Protein AF-A0A838SHU3-F1 (afdb_monomer)

pLDDT: mean 91.0, std 4.49, range [74.75, 96.94]

Solvent-accessible surface area (backbone atoms only — not comparable to full-atom values): 2940 Å² total; per-residue (Å²): 110,71,67,58,55,64,71,68,48,91,47,79,73,74,52,69,42,93,85,28,67,53,44,74,42,64,79,98,45,49,82,27,34,34,34,51,77,53,97,90,44,66,52,74,50,117

Sequence (46 aa):
MYLSILDTARTVQELDITGFGFHRLTGNLKEFYSVTVSRNHRIIFR

Foldseek 3Di:
DVVVQVVPDPDLVSCPDPPQPWDADDDPRNVWIWTDDDDPDIDIDD

Radius of gyration: 10.24 Å; Cα contacts (8 Å, |Δi|>4): 54; chains: 1; bounding box: 22×24×25 Å

Mean predicted aligned error: 3.01 Å

Structure (mmCIF, N/CA/C/O backbone):
data_AF-A0A838SHU3-F1
#
_entry.id   AF-A0A838SHU3-F1
#
loop_
_atom_site.group_PDB
_atom_site.id
_atom_site.type_symbol
_atom_site.label_atom_id
_atom_site.label_alt_id
_atom_site.label_comp_id
_atom_site.label_asym_id
_atom_site.label_entity_id
_atom_site.label_seq_id
_atom_site.pdbx_PDB_ins_code
_atom_site.Cartn_x
_atom_site.Cartn_y
_atom_site.Cartn_z
_atom_site.occupancy
_atom_site.B_iso_or_equiv
_atom_site.auth_seq_id
_atom_site.auth_comp_id
_atom_site.auth_asym_id
_atom_site.auth_atom_id
_atom_site.pdbx_PDB_model_num
ATOM 1 N N . MET A 1 1 ? 3.611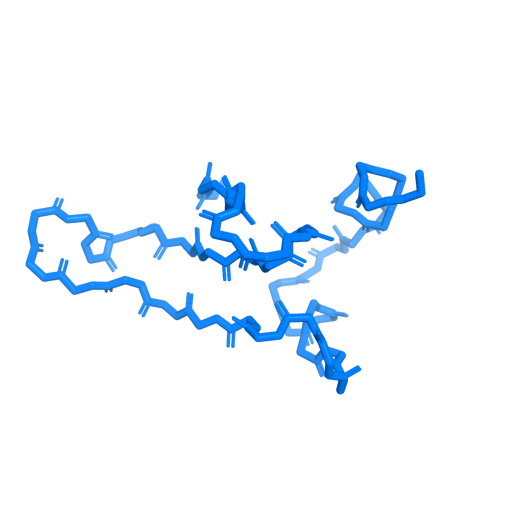 -2.029 -14.396 1.00 74.75 1 MET A N 1
ATOM 2 C CA . MET A 1 1 ? 4.239 -3.094 -13.584 1.00 74.75 1 MET A CA 1
ATOM 3 C C . MET A 1 1 ? 3.531 -3.292 -12.245 1.00 74.75 1 MET A C 1
ATOM 5 O O . MET A 1 1 ? 3.048 -4.386 -12.026 1.00 74.75 1 MET A O 1
ATOM 9 N N . TYR A 1 2 ? 3.393 -2.267 -11.390 1.00 81.75 2 TYR A N 1
ATOM 10 C CA . TYR A 1 2 ? 2.716 -2.398 -10.081 1.00 81.75 2 TYR A CA 1
ATOM 11 C C . TYR A 1 2 ? 1.309 -3.010 -10.148 1.00 81.75 2 TYR A C 1
ATOM 13 O O . TYR A 1 2 ? 1.005 -3.912 -9.379 1.00 81.75 2 TYR A O 1
ATOM 21 N N . LEU A 1 3 ? 0.482 -2.573 -11.103 1.00 84.38 3 LEU A N 1
ATOM 22 C CA . LEU A 1 3 ? -0.863 -3.128 -11.289 1.00 84.38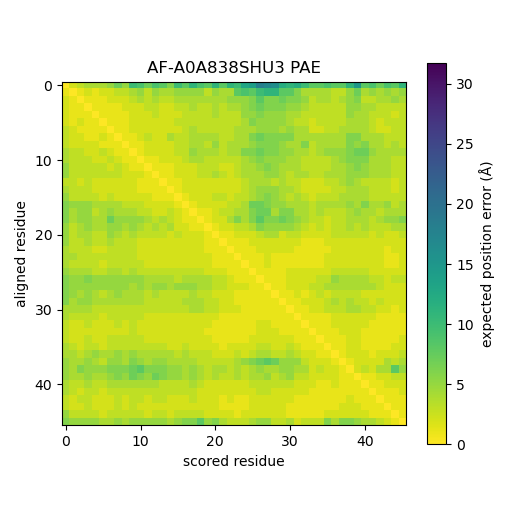 3 LEU A CA 1
ATOM 23 C C . LEU A 1 3 ? -0.852 -4.609 -11.681 1.00 84.38 3 LEU A C 1
ATOM 25 O O . LEU A 1 3 ? -1.715 -5.342 -11.234 1.00 84.38 3 LEU A O 1
ATOM 29 N N . SER A 1 4 ? 0.134 -5.063 -12.458 1.00 88.19 4 SER A N 1
ATOM 30 C CA . SER A 1 4 ? 0.254 -6.478 -12.826 1.00 88.19 4 SER A CA 1
ATOM 31 C C . SER A 1 4 ? 0.569 -7.344 -11.608 1.00 88.19 4 SER A C 1
ATOM 33 O O . SER A 1 4 ? 0.016 -8.422 -11.481 1.00 88.19 4 SER A O 1
ATOM 35 N N . ILE A 1 5 ? 1.413 -6.858 -10.690 1.00 86.69 5 ILE A N 1
ATOM 36 C CA . ILE A 1 5 ? 1.736 -7.572 -9.445 1.00 86.69 5 ILE A CA 1
ATOM 37 C C . ILE A 1 5 ? 0.500 -7.653 -8.543 1.00 86.69 5 ILE A C 1
ATOM 39 O O . ILE A 1 5 ? 0.192 -8.727 -8.034 1.00 86.69 5 ILE A O 1
ATOM 43 N N . LEU A 1 6 ? -0.231 -6.539 -8.405 1.00 87.12 6 LEU A N 1
ATOM 44 C CA . LEU A 1 6 ? -1.492 -6.487 -7.659 1.00 87.12 6 LEU A CA 1
ATOM 45 C C . LEU A 1 6 ? -2.559 -7.424 -8.242 1.00 87.12 6 LEU A C 1
ATOM 47 O O . LEU A 1 6 ? -3.267 -8.067 -7.482 1.00 87.12 6 LEU A O 1
ATOM 51 N N . ASP A 1 7 ? -2.650 -7.515 -9.568 1.00 89.62 7 ASP A N 1
ATOM 52 C CA . ASP A 1 7 ? -3.598 -8.388 -10.271 1.00 89.62 7 ASP A CA 1
ATOM 53 C C . ASP A 1 7 ? -3.248 -9.879 -10.116 1.00 89.62 7 ASP A C 1
ATOM 55 O O . ASP A 1 7 ? -4.129 -10.727 -10.002 1.00 89.62 7 ASP A O 1
ATOM 59 N N . THR A 1 8 ? -1.955 -10.213 -10.061 1.00 90.50 8 THR A N 1
ATOM 60 C CA . THR A 1 8 ? -1.505 -11.607 -9.917 1.00 90.50 8 THR A CA 1
ATOM 61 C C . THR A 1 8 ? -1.498 -12.131 -8.483 1.00 90.50 8 THR A C 1
ATOM 63 O O . THR A 1 8 ? -1.521 -13.350 -8.294 1.00 90.50 8 THR A O 1
ATOM 66 N N . ALA A 1 9 ? -1.426 -11.245 -7.487 1.00 88.50 9 ALA A N 1
ATOM 67 C CA . ALA A 1 9 ? -1.325 -11.631 -6.086 1.00 88.50 9 ALA A CA 1
ATOM 68 C C . ALA A 1 9 ? -2.614 -12.316 -5.621 1.00 88.50 9 ALA A C 1
ATOM 70 O O . ALA A 1 9 ? -3.711 -11.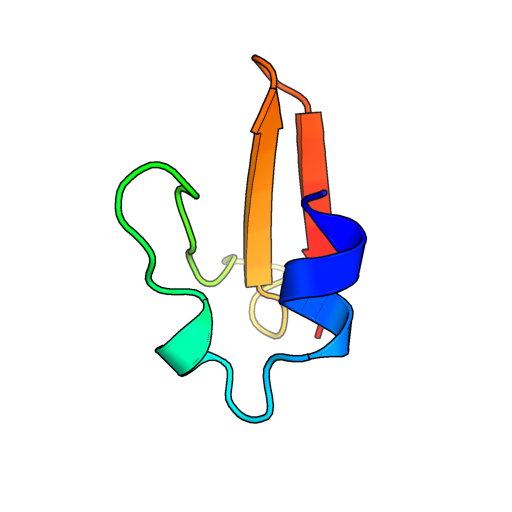770 -5.749 1.00 88.50 9 ALA A O 1
ATOM 71 N N . ARG A 1 10 ? -2.493 -13.520 -5.057 1.00 89.69 10 ARG A N 1
ATOM 72 C CA . ARG A 1 10 ? -3.656 -14.280 -4.557 1.00 89.69 10 ARG A CA 1
ATOM 73 C C . ARG A 1 10 ? -3.920 -14.041 -3.081 1.00 89.69 10 ARG A C 1
ATOM 75 O O . ARG A 1 10 ? -5.025 -14.283 -2.599 1.00 89.69 10 ARG A O 1
ATOM 82 N N . THR A 1 11 ? -2.906 -13.574 -2.369 1.00 89.19 11 THR A N 1
ATOM 83 C CA . THR A 1 11 ? -2.967 -13.242 -0.952 1.00 89.19 11 THR A CA 1
ATOM 84 C C . THR A 1 11 ? -2.295 -11.900 -0.704 1.00 89.19 11 THR A C 1
ATOM 86 O O . THR A 1 11 ? -1.384 -11.492 -1.422 1.00 89.19 11 THR A O 1
ATOM 89 N N . VAL A 1 12 ? -2.726 -11.195 0.341 1.00 86.62 12 VAL A N 1
ATOM 90 C CA . VAL A 1 12 ? -2.145 -9.892 0.700 1.00 86.62 12 VAL A CA 1
ATOM 91 C C . VAL A 1 12 ? -0.683 -10.011 1.145 1.00 86.62 12 VAL A C 1
ATOM 93 O O . VAL A 1 12 ? 0.086 -9.072 0.988 1.00 86.62 12 VAL A O 1
ATOM 96 N N . GLN A 1 13 ? -0.278 -11.175 1.654 1.00 88.31 13 GLN A N 1
ATOM 97 C CA . GLN A 1 13 ? 1.090 -11.471 2.079 1.00 88.31 13 GLN A CA 1
ATOM 98 C C . GLN A 1 13 ? 2.066 -11.544 0.898 1.00 88.31 13 GLN A C 1
ATOM 100 O O . GLN A 1 13 ? 3.236 -11.218 1.062 1.00 88.31 13 GLN A O 1
ATOM 105 N N . GLU A 1 14 ? 1.598 -11.908 -0.300 1.00 89.25 14 GLU A N 1
ATOM 106 C CA . GLU A 1 14 ? 2.425 -11.903 -1.518 1.00 89.25 14 GLU A CA 1
ATOM 107 C C . GLU A 1 14 ? 2.864 -10.487 -1.926 1.00 89.25 14 GLU A C 1
ATOM 109 O O . GLU A 1 14 ? 3.809 -10.334 -2.697 1.00 89.25 14 GLU A O 1
ATOM 114 N N . LEU A 1 15 ? 2.204 -9.450 -1.399 1.00 88.69 15 LEU A N 1
ATOM 115 C CA . LEU A 1 15 ? 2.529 -8.047 -1.655 1.00 88.69 15 LEU A CA 1
ATOM 116 C C . LEU A 1 15 ? 3.553 -7.470 -0.670 1.00 88.69 15 LEU A C 1
ATOM 118 O O . LEU A 1 15 ? 3.978 -6.327 -0.858 1.00 88.69 15 LEU A O 1
ATOM 122 N N . ASP A 1 16 ? 3.993 -8.243 0.330 1.00 90.06 16 ASP A N 1
ATOM 123 C CA . ASP A 1 16 ? 5.073 -7.874 1.257 1.00 90.06 16 ASP A CA 1
ATOM 124 C C . ASP A 1 16 ? 6.457 -8.016 0.595 1.00 90.06 16 ASP A C 1
ATOM 126 O O . ASP A 1 16 ? 7.344 -8.756 1.019 1.00 90.06 16 ASP A O 1
ATOM 130 N N . ILE A 1 17 ? 6.613 -7.328 -0.535 1.00 88.00 17 ILE A N 1
ATOM 131 C CA . ILE A 1 17 ? 7.827 -7.307 -1.341 1.00 88.00 17 ILE A CA 1
ATOM 132 C C . ILE A 1 17 ? 8.682 -6.127 -0.878 1.00 88.00 17 ILE A C 1
ATOM 134 O O . ILE A 1 17 ? 8.216 -4.983 -0.801 1.00 88.00 17 ILE A O 1
ATOM 138 N N . THR A 1 18 ? 9.967 -6.374 -0.626 1.00 87.75 18 THR A N 1
ATOM 139 C CA . THR A 1 18 ? 10.925 -5.323 -0.263 1.00 87.75 18 THR A CA 1
ATOM 140 C C . THR A 1 18 ? 10.872 -4.163 -1.261 1.00 87.75 18 THR A C 1
ATOM 142 O O . THR A 1 18 ? 11.021 -4.346 -2.467 1.00 87.75 18 THR A O 1
ATOM 145 N N . GLY A 1 19 ? 10.662 -2.946 -0.751 1.00 85.06 19 GLY A N 1
ATOM 146 C CA . GLY A 1 19 ? 10.570 -1.726 -1.560 1.00 85.06 19 GLY A CA 1
ATOM 147 C C . GLY A 1 19 ? 9.156 -1.344 -2.017 1.00 85.06 19 GLY A C 1
ATOM 148 O O . GLY A 1 19 ? 8.966 -0.210 -2.454 1.00 85.06 19 GLY A O 1
ATOM 149 N N . PHE A 1 20 ? 8.145 -2.208 -1.855 1.00 87.75 20 PHE A N 1
ATOM 150 C CA . PHE A 1 20 ? 6.745 -1.840 -2.125 1.00 87.75 20 PHE A CA 1
ATOM 151 C C . PHE A 1 20 ? 6.140 -1.004 -0.994 1.00 87.75 20 PHE A C 1
ATOM 153 O O . PHE A 1 20 ? 5.150 -0.304 -1.202 1.00 87.75 20 PHE A O 1
ATOM 160 N N . GLY A 1 21 ? 6.736 -1.026 0.202 1.00 90.88 21 GLY A N 1
ATOM 161 C CA . GLY A 1 21 ? 6.207 -0.312 1.365 1.00 90.88 21 GLY A CA 1
ATOM 162 C C . GLY A 1 21 ? 4.776 -0.742 1.686 1.00 90.88 21 GLY A C 1
ATOM 163 O O . GLY A 1 21 ? 3.941 0.109 1.993 1.00 90.88 21 GLY A O 1
ATOM 164 N N . PHE A 1 22 ? 4.497 -2.038 1.532 1.00 94.38 22 PHE A N 1
ATOM 165 C CA . PHE A 1 22 ? 3.205 -2.638 1.818 1.00 94.38 22 PHE A CA 1
ATOM 166 C C . PHE A 1 22 ? 2.896 -2.522 3.310 1.00 94.38 22 PHE A C 1
ATOM 168 O O . PHE A 1 22 ? 3.695 -2.914 4.157 1.00 94.38 22 PHE A O 1
ATOM 175 N N . HIS A 1 23 ? 1.748 -1.935 3.637 1.00 94.44 23 HIS A N 1
ATOM 176 C CA . HIS A 1 23 ? 1.272 -1.856 5.013 1.00 94.44 2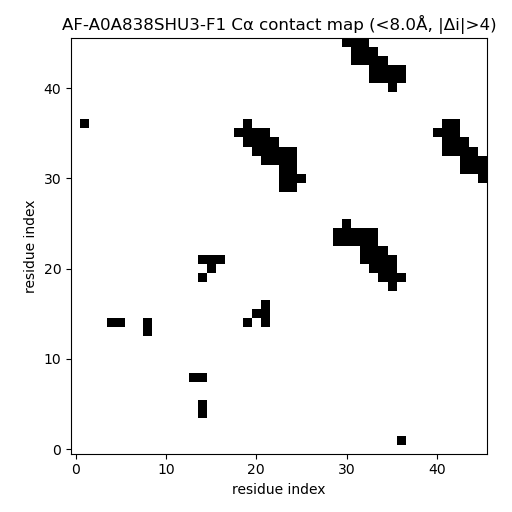3 HIS A CA 1
ATOM 177 C C . HIS A 1 23 ? -0.244 -1.696 5.065 1.00 94.44 23 HIS A C 1
ATOM 179 O O . HIS A 1 23 ? -0.878 -1.163 4.149 1.00 94.44 23 HIS A O 1
ATOM 185 N N . ARG A 1 24 ? -0.823 -2.144 6.181 1.00 95.88 24 ARG A N 1
ATOM 186 C CA . ARG A 1 24 ? -2.222 -1.892 6.519 1.00 95.88 24 ARG A CA 1
ATOM 187 C C . ARG A 1 24 ? -2.379 -0.444 6.979 1.00 95.88 24 ARG A C 1
ATOM 189 O O . ARG A 1 24 ? -1.554 0.062 7.742 1.00 95.88 24 ARG A O 1
ATOM 196 N N . LEU A 1 25 ? -3.432 0.218 6.518 1.00 96.88 25 LEU A N 1
ATOM 197 C CA . LEU A 1 25 ? -3.766 1.568 6.956 1.00 96.88 25 LEU A CA 1
ATOM 198 C C . LEU A 1 25 ? -4.424 1.546 8.341 1.00 96.88 25 LEU A C 1
ATOM 200 O O . LEU A 1 25 ? -4.810 0.501 8.862 1.00 96.88 25 LEU A O 1
ATOM 204 N N . THR A 1 26 ? -4.538 2.717 8.959 1.00 96.94 26 THR A N 1
ATOM 205 C CA . THR A 1 26 ? -5.135 2.895 10.289 1.00 96.94 26 THR A CA 1
ATOM 206 C C . THR A 1 26 ? -6.288 3.905 10.241 1.00 96.94 26 THR A C 1
ATOM 208 O O . THR A 1 26 ? -6.609 4.469 9.191 1.00 96.94 26 THR A O 1
ATOM 211 N N . GLY A 1 27 ? -6.971 4.105 11.373 1.00 96.50 27 GLY A N 1
ATOM 212 C CA . GLY A 1 27 ? -8.095 5.040 11.478 1.00 96.50 27 GLY A CA 1
ATOM 213 C C . GLY A 1 27 ? -9.297 4.619 10.628 1.00 96.50 27 GLY A C 1
ATOM 214 O O . GLY A 1 27 ? -9.709 3.459 10.650 1.00 96.50 27 GLY A O 1
ATOM 215 N N . ASN A 1 28 ? -9.851 5.560 9.860 1.00 96.88 28 ASN A N 1
ATOM 216 C CA . ASN A 1 28 ? -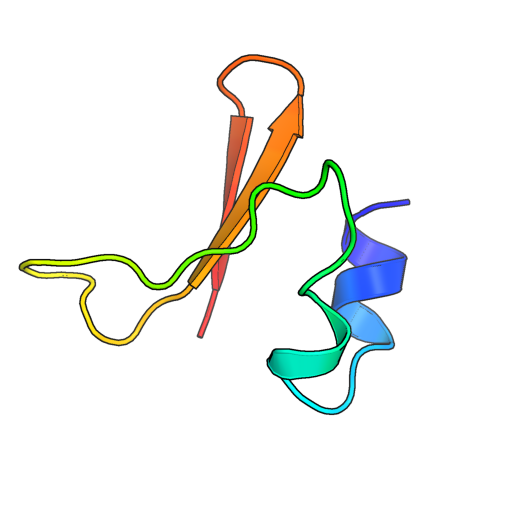11.047 5.329 9.038 1.00 96.88 28 ASN A CA 1
ATOM 217 C C . ASN A 1 28 ? -10.812 4.342 7.882 1.00 96.88 28 ASN A C 1
ATOM 219 O O . ASN A 1 28 ? -11.767 3.772 7.365 1.00 96.88 28 ASN A O 1
ATOM 223 N N . LEU A 1 29 ? -9.552 4.119 7.494 1.00 96.12 29 LEU A N 1
ATOM 224 C CA . LEU A 1 29 ? -9.167 3.192 6.428 1.00 96.12 29 LEU A CA 1
ATOM 225 C C . LEU A 1 29 ? -8.522 1.914 6.972 1.00 96.12 29 LEU A C 1
ATOM 227 O O . LEU A 1 29 ? -7.817 1.227 6.246 1.00 96.12 29 LEU A O 1
ATOM 231 N N . LYS A 1 30 ? -8.772 1.555 8.236 1.00 95.81 30 LYS A N 1
ATOM 232 C CA . LYS A 1 30 ? -8.170 0.372 8.870 1.00 95.81 30 LYS A CA 1
ATOM 233 C C . LYS A 1 30 ? -8.420 -0.958 8.154 1.00 95.81 30 LYS A C 1
ATOM 235 O O . LYS A 1 30 ? -7.729 -1.923 8.435 1.00 95.81 30 LYS A O 1
ATOM 240 N N . GLU A 1 31 ? -9.398 -1.045 7.260 1.00 95.50 31 GLU A N 1
ATOM 241 C CA . GLU A 1 31 ? -9.672 -2.250 6.463 1.00 95.50 31 GLU A CA 1
ATOM 242 C C . GLU A 1 31 ? -8.986 -2.228 5.088 1.00 95.50 31 GLU A C 1
ATOM 244 O O . GLU A 1 31 ? -9.278 -3.073 4.253 1.00 95.50 31 GLU A O 1
ATOM 249 N N . PHE A 1 32 ? -8.100 -1.263 4.837 1.00 95.88 32 PHE A N 1
ATOM 250 C CA . PHE A 1 32 ? -7.401 -1.099 3.567 1.00 95.88 32 PHE A CA 1
ATOM 251 C C . PHE A 1 32 ? -5.894 -1.299 3.718 1.00 95.88 32 PHE A C 1
ATOM 253 O O . PHE A 1 32 ? -5.305 -1.092 4.785 1.00 95.88 32 PHE A O 1
ATOM 260 N N . TYR A 1 33 ? -5.270 -1.632 2.597 1.00 95.12 33 TYR A N 1
ATOM 261 C CA . TYR A 1 33 ? -3.831 -1.732 2.419 1.00 95.12 33 TYR A CA 1
ATOM 262 C C . TYR A 1 33 ? -3.328 -0.638 1.487 1.00 95.12 33 TYR A C 1
ATOM 264 O O . TYR A 1 33 ? -4.087 -0.068 0.702 1.00 95.12 33 TYR A O 1
ATOM 272 N N . SER A 1 34 ? -2.035 -0.347 1.577 1.00 95.06 34 SER A N 1
ATOM 273 C CA . SER A 1 34 ? -1.366 0.650 0.752 1.00 95.06 34 SER A CA 1
ATOM 274 C C . SER A 1 34 ? -0.033 0.124 0.238 1.00 95.06 34 SER A C 1
ATOM 276 O O . SER A 1 34 ? 0.732 -0.466 1.000 1.00 95.06 34 SER A O 1
ATOM 278 N N . VAL A 1 35 ? 0.254 0.369 -1.042 1.00 94.25 35 VAL A N 1
ATOM 279 C CA . VAL A 1 35 ? 1.569 0.137 -1.664 1.00 94.25 35 VAL A CA 1
ATOM 280 C C . VAL A 1 35 ? 2.114 1.424 -2.276 1.00 94.25 35 VAL A C 1
ATOM 282 O O . VAL A 1 35 ? 1.368 2.285 -2.746 1.00 94.25 35 VAL A O 1
ATOM 285 N N . THR A 1 36 ? 3.436 1.557 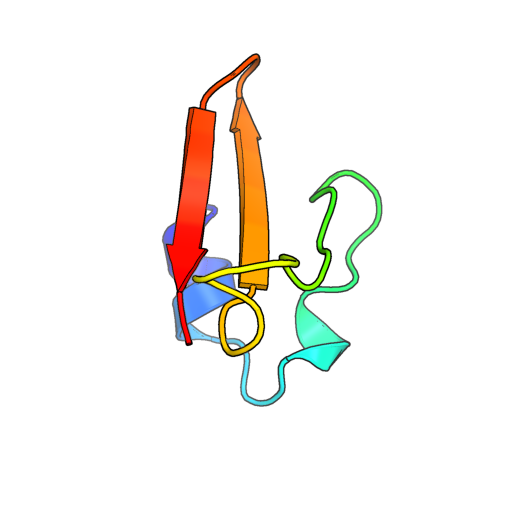-2.278 1.00 93.50 36 THR A N 1
ATOM 286 C CA . THR A 1 36 ? 4.180 2.685 -2.847 1.00 93.50 36 THR A CA 1
ATOM 287 C C . THR A 1 36 ? 4.459 2.428 -4.321 1.00 93.50 36 THR A C 1
ATOM 289 O O . THR A 1 36 ? 5.060 1.416 -4.670 1.00 93.50 36 THR A O 1
ATOM 292 N N . VAL A 1 37 ? 4.067 3.365 -5.183 1.00 89.44 37 VAL A N 1
ATOM 293 C CA . VAL A 1 37 ? 4.338 3.288 -6.627 1.00 89.44 37 VAL A CA 1
ATOM 294 C C . VAL A 1 37 ? 5.552 4.133 -6.989 1.00 89.44 37 VAL A C 1
ATOM 296 O O . VAL A 1 37 ? 6.477 3.658 -7.636 1.00 89.44 37 VAL A O 1
ATOM 299 N N . SER A 1 38 ? 5.562 5.405 -6.588 1.00 91.19 38 SER A N 1
ATOM 300 C CA . SER A 1 38 ? 6.696 6.303 -6.824 1.00 91.19 38 SER A CA 1
ATOM 301 C C . SER A 1 38 ? 6.585 7.570 -5.983 1.00 91.19 38 SER A C 1
ATOM 303 O O . SER A 1 38 ? 5.519 8.183 -5.916 1.00 91.19 38 SER A O 1
ATOM 305 N N . ARG A 1 39 ? 7.695 8.015 -5.376 1.00 89.44 39 ARG A N 1
ATOM 306 C CA . ARG A 1 39 ? 7.730 9.207 -4.505 1.00 89.44 39 ARG A CA 1
ATOM 307 C C . ARG A 1 39 ? 6.570 9.174 -3.490 1.00 89.44 39 ARG A C 1
ATOM 309 O O . ARG A 1 39 ? 6.554 8.310 -2.623 1.00 89.44 39 ARG A O 1
ATOM 316 N N . ASN A 1 40 ? 5.581 10.057 -3.649 1.00 93.50 40 ASN A N 1
ATOM 317 C CA . ASN A 1 40 ? 4.414 10.176 -2.772 1.00 93.50 40 ASN A CA 1
ATOM 318 C C . ASN A 1 40 ? 3.144 9.496 -3.322 1.00 93.50 40 ASN A C 1
ATOM 320 O O . ASN A 1 40 ? 2.088 9.590 -2.703 1.00 93.50 40 ASN A O 1
ATOM 324 N N . HIS A 1 41 ? 3.219 8.817 -4.470 1.00 93.06 41 HIS A N 1
ATOM 325 C CA . HIS A 1 41 ? 2.089 8.096 -5.052 1.00 93.06 41 HIS A CA 1
ATOM 326 C C . HIS A 1 41 ? 1.907 6.739 -4.381 1.00 93.06 41 HIS A C 1
ATOM 328 O O . HIS A 1 41 ? 2.840 5.927 -4.318 1.00 93.06 41 HIS A O 1
ATOM 334 N N . ARG A 1 42 ? 0.675 6.487 -3.933 1.00 94.12 42 ARG A N 1
ATOM 335 C CA . ARG A 1 42 ? 0.258 5.227 -3.322 1.00 94.12 42 ARG A CA 1
ATOM 336 C C .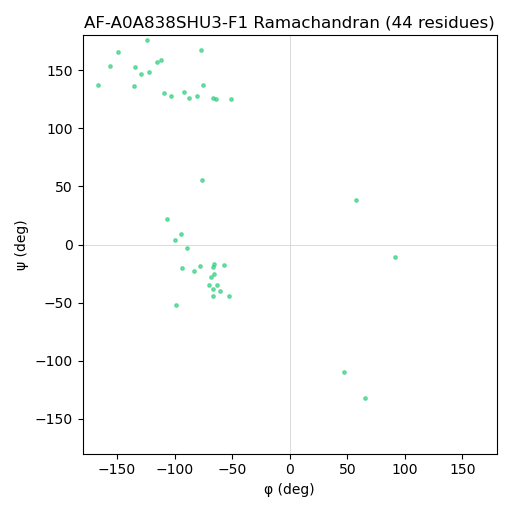 ARG A 1 42 ? -1.011 4.700 -3.971 1.00 94.12 42 ARG A C 1
ATOM 338 O O . ARG A 1 42 ? -1.872 5.485 -4.360 1.00 94.12 42 ARG A O 1
ATOM 345 N N . ILE A 1 43 ? -1.119 3.379 -4.053 1.00 93.94 43 ILE A N 1
ATOM 346 C CA . ILE A 1 43 ? -2.364 2.691 -4.407 1.00 93.94 43 ILE A CA 1
ATOM 347 C C . ILE A 1 43 ? -2.943 2.133 -3.114 1.00 93.94 43 ILE A C 1
ATOM 349 O O . ILE A 1 43 ? -2.236 1.443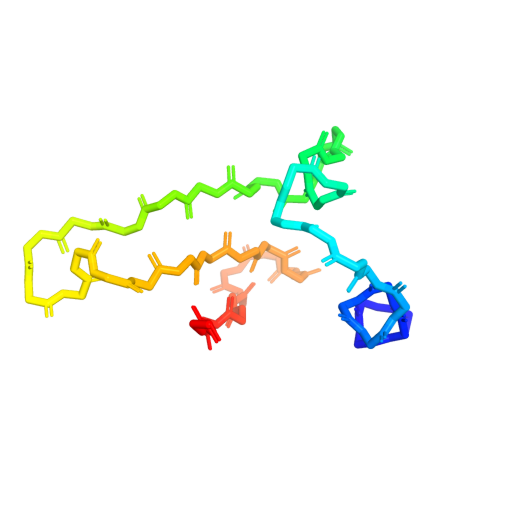 -2.381 1.00 93.94 43 ILE A O 1
ATOM 353 N N . ILE A 1 44 ? -4.212 2.444 -2.853 1.00 94.75 44 ILE A N 1
ATOM 354 C CA . ILE A 1 44 ? -4.973 1.942 -1.710 1.00 94.75 44 ILE A CA 1
ATOM 355 C C . ILE A 1 44 ? -6.020 0.964 -2.231 1.00 94.75 44 ILE A C 1
ATOM 357 O O . ILE A 1 44 ? -6.738 1.280 -3.179 1.00 94.75 44 ILE A O 1
ATOM 361 N N . PHE A 1 45 ? -6.097 -0.213 -1.622 1.00 91.81 45 PHE A N 1
ATOM 362 C CA . PHE A 1 45 ? -6.996 -1.292 -2.030 1.00 91.81 45 PHE A CA 1
ATOM 363 C 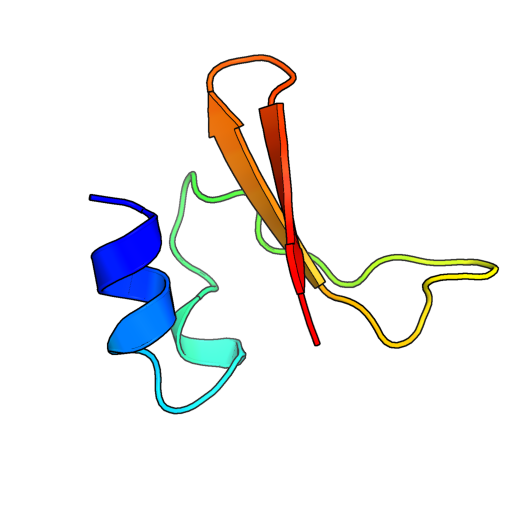C . PHE A 1 45 ? -7.420 -2.124 -0.814 1.00 91.81 45 PHE A C 1
ATOM 365 O O . PHE A 1 45 ? -6.854 -1.977 0.273 1.00 91.81 45 PHE A O 1
ATOM 372 N N . ARG A 1 46 ? -8.451 -2.951 -0.990 1.00 89.00 46 ARG A N 1
ATOM 373 C CA . ARG A 1 46 ? -8.957 -3.889 0.013 1.00 89.00 46 ARG A CA 1
ATOM 374 C C . ARG A 1 46 ? -9.022 -5.279 -0.588 1.00 89.00 46 ARG A C 1
ATOM 376 O O . ARG A 1 46 ? -9.549 -5.366 -1.718 1.00 89.00 46 ARG A O 1
#

Secondary structure (DSSP, 8-state):
-HHHHHHH-SSGGGG--TTS--EE--GGGTT-EEEEEETTEEEEE-

Nearest PDB structures (foldseek):
  4yzv-assembly2_XY  TM=9.664E-01  e=2.013E-02  Proteus vulgaris
  5iwh-assembly1_A  TM=9.660E-01  e=3.823E-02  Proteus vulgaris
  5ixl-assembly7_G  TM=9.611E-01  e=4.409E-02  Proteus vulgaris
  4px8-assembly1_A  TM=9.664E-01  e=5.084E-02  Proteus vulgaris
  4nxv-assembly3_C  TM=5.937E-01  e=8.007E+00  Homo sapiens